Protein AF-A0A7C1EL56-F1 (afdb_monomer)

Mean predicted aligned error: 4.43 Å

Secondary structure (DSSP, 8-state):
----HHHHHHHHHHHHHHHHHHHHTT--HHHHHHHHHHHHHHHHHHHHHHHH-

Sequence (53 aa):
GEGSITGTIIGAFVMSVLTNGLRILSVPQEWQTVVTGTILVLAVYMDLIRRRA

Foldseek 3Di:
DPQDPVNVVVVVVVVVCLV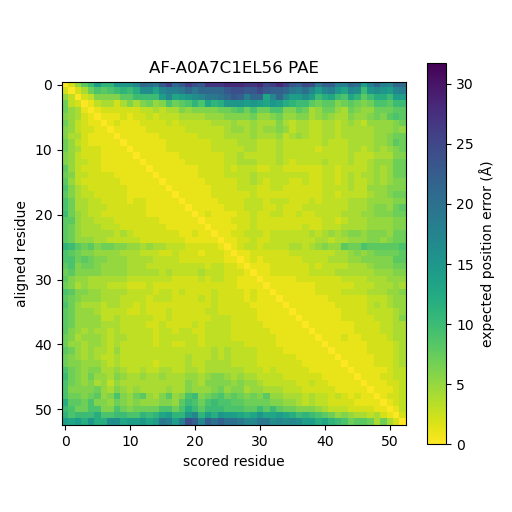VVCVVVVPDPVVSVVVVVVVVVVVVVVVVVVVVD

Solvent-accessible surface area (backbone atoms only — not comparable to full-atom values): 3122 Å² total; per-residue (Å²): 137,87,67,51,73,67,55,49,50,52,52,54,48,53,54,50,52,50,56,51,48,42,54,75,68,65,54,56,69,76,56,51,54,53,54,52,51,51,52,50,52,52,52,52,51,52,49,55,53,60,76,73,106

Radius of gyration: 12.94 Å; Cα contacts (8 Å, |Δi|>4): 6; chains: 1; bounding box: 31×19×31 Å

pLDDT: mean 89.55, std 9.35, range [45.78, 96.44]

Structure (mmCIF, N/CA/C/O backbone):
data_AF-A0A7C1EL56-F1
#
_entry.id   AF-A0A7C1EL56-F1
#
loop_
_atom_site.group_PDB
_atom_site.id
_atom_site.type_symbol
_atom_site.label_atom_id
_atom_site.label_alt_id
_atom_site.label_comp_id
_atom_site.label_asym_id
_atom_site.label_entity_id
_atom_site.label_seq_id
_atom_site.pdbx_PDB_ins_code
_atom_site.Cartn_x
_atom_site.Cartn_y
_atom_site.Cartn_z
_atom_site.occupancy
_atom_site.B_iso_or_equiv
_atom_site.auth_seq_id
_atom_site.auth_comp_id
_atom_site.auth_asym_id
_atom_site.auth_atom_id
_atom_site.pdbx_PDB_model_num
ATOM 1 N N . GLY A 1 1 ? -12.698 8.381 9.061 1.00 45.78 1 GLY A N 1
ATOM 2 C CA . GLY A 1 1 ? -11.279 8.543 9.420 1.00 45.78 1 GLY A CA 1
ATOM 3 C C . GLY A 1 1 ? -11.006 7.900 10.761 1.00 45.78 1 GLY A C 1
ATOM 4 O O . GLY A 1 1 ? -10.645 8.599 11.688 1.00 45.78 1 GLY A O 1
ATOM 5 N N . GLU A 1 2 ? -11.180 6.580 10.845 1.00 61.34 2 GLU A N 1
ATOM 6 C CA . GLU A 1 2 ? -10.945 5.761 12.050 1.00 61.34 2 GLU A CA 1
ATOM 7 C C . GLU A 1 2 ? -9.702 4.871 11.863 1.00 61.34 2 GLU A C 1
ATOM 9 O O . GLU A 1 2 ? -9.642 3.733 12.320 1.00 61.34 2 GLU A O 1
ATOM 14 N N . GLY A 1 3 ? -8.721 5.347 11.093 1.00 66.44 3 GLY A N 1
ATOM 15 C CA . GLY A 1 3 ? -7.429 4.680 10.985 1.00 66.44 3 GLY A CA 1
ATOM 16 C C . GLY A 1 3 ? -6.574 5.096 12.171 1.00 66.44 3 GLY A C 1
ATOM 17 O O . GLY A 1 3 ? -6.332 6.290 12.351 1.00 66.44 3 GLY A O 1
ATOM 18 N N . SER A 1 4 ? -6.112 4.142 12.981 1.00 83.31 4 SER A N 1
ATOM 19 C CA . SER A 1 4 ? -5.099 4.441 13.994 1.00 83.31 4 SER A CA 1
ATOM 20 C C . SER A 1 4 ? -3.859 5.036 13.317 1.00 83.31 4 SER A C 1
ATOM 22 O O . SER A 1 4 ? -3.545 4.701 12.172 1.00 83.31 4 SER A O 1
ATOM 24 N N . ILE A 1 5 ? -3.137 5.916 14.018 1.00 87.50 5 ILE A N 1
ATOM 25 C CA . ILE A 1 5 ? -1.894 6.525 13.510 1.00 87.50 5 ILE A CA 1
ATOM 26 C C . ILE A 1 5 ? -0.948 5.432 12.985 1.00 87.50 5 ILE A C 1
ATOM 28 O O . ILE A 1 5 ? -0.418 5.539 11.882 1.00 87.50 5 ILE A O 1
ATOM 32 N N . THR A 1 6 ? -0.833 4.328 13.725 1.00 86.94 6 THR A N 1
ATOM 33 C CA . THR A 1 6 ? -0.046 3.151 13.343 1.00 86.94 6 THR A CA 1
ATOM 34 C C . THR A 1 6 ? -0.535 2.509 12.043 1.00 86.94 6 THR A C 1
ATOM 36 O O . THR A 1 6 ? 0.278 2.194 11.178 1.00 86.94 6 THR A O 1
ATOM 39 N N . GLY A 1 7 ? -1.850 2.349 11.863 1.00 85.88 7 GLY A N 1
ATOM 40 C CA . GLY A 1 7 ? -2.424 1.795 10.634 1.00 85.88 7 GLY A CA 1
ATOM 41 C C . GLY A 1 7 ? -2.142 2.665 9.408 1.00 85.88 7 GLY A C 1
ATOM 42 O O . GLY A 1 7 ? -1.781 2.146 8.353 1.00 85.88 7 GLY A O 1
ATOM 43 N N . THR A 1 8 ? -2.218 3.989 9.560 1.00 89.19 8 THR A N 1
ATOM 44 C CA . THR A 1 8 ? -1.899 4.941 8.485 1.00 89.19 8 THR A CA 1
ATOM 45 C C . THR A 1 8 ? -0.418 4.906 8.114 1.00 89.19 8 THR A C 1
ATOM 47 O O . THR A 1 8 ? -0.092 4.906 6.929 1.00 89.19 8 THR A O 1
ATOM 50 N N . ILE A 1 9 ? 0.484 4.822 9.099 1.00 92.94 9 ILE A N 1
ATOM 51 C CA . ILE A 1 9 ? 1.930 4.709 8.853 1.00 92.94 9 ILE A CA 1
ATOM 52 C C . ILE A 1 9 ? 2.247 3.428 8.077 1.00 92.94 9 ILE A C 1
ATOM 54 O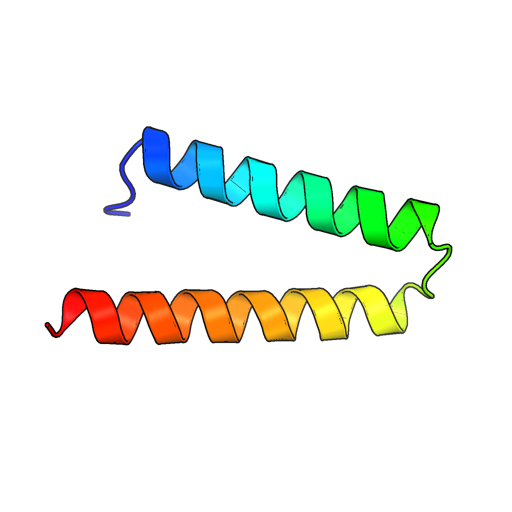 O . ILE A 1 9 ? 2.976 3.478 7.088 1.00 92.94 9 ILE A O 1
ATOM 58 N N . ILE A 1 10 ? 1.668 2.292 8.480 1.00 90.88 10 ILE A N 1
ATOM 59 C CA . ILE A 1 10 ? 1.862 1.016 7.778 1.00 90.88 10 ILE A CA 1
ATOM 60 C C . ILE A 1 10 ? 1.310 1.102 6.351 1.00 90.88 10 ILE A C 1
ATOM 62 O O . ILE A 1 10 ? 1.992 0.706 5.410 1.00 90.88 10 ILE A O 1
ATOM 66 N N . GLY A 1 11 ? 0.114 1.669 6.167 1.00 89.38 11 GLY A N 1
ATOM 67 C CA . GLY A 1 11 ? -0.471 1.866 4.840 1.00 89.38 11 GLY A CA 1
ATOM 68 C C . GLY A 1 11 ? 0.407 2.736 3.937 1.00 89.38 11 GLY A C 1
ATOM 69 O O . GLY A 1 11 ? 0.720 2.345 2.815 1.00 89.38 11 GLY A O 1
ATOM 70 N N . ALA A 1 12 ? 0.875 3.879 4.441 1.00 91.88 12 ALA A N 1
ATOM 71 C CA . ALA A 1 12 ? 1.770 4.771 3.706 1.00 91.88 12 ALA A CA 1
ATOM 72 C C . ALA A 1 12 ? 3.108 4.095 3.362 1.00 91.88 12 ALA A C 1
ATOM 74 O O . ALA A 1 12 ? 3.617 4.255 2.251 1.00 91.88 12 ALA A O 1
ATOM 75 N N . PHE A 1 13 ? 3.654 3.294 4.281 1.00 94.56 13 PHE A N 1
ATOM 76 C CA . PHE A 1 13 ? 4.866 2.516 4.048 1.00 94.56 13 PHE A CA 1
ATOM 77 C C . PHE A 1 13 ? 4.678 1.485 2.930 1.00 94.56 13 PHE A C 1
ATOM 79 O O . PHE A 1 13 ? 5.481 1.446 2.000 1.00 94.56 13 PHE A O 1
ATOM 86 N N . VAL A 1 14 ? 3.591 0.708 2.962 1.00 92.44 14 VAL A N 1
ATOM 87 C CA . VAL A 1 14 ? 3.270 -0.275 1.914 1.00 92.44 14 VAL A CA 1
ATOM 88 C C . VAL A 1 14 ? 3.143 0.402 0.548 1.00 92.44 14 VAL A C 1
ATOM 90 O O . VAL A 1 14 ? 3.731 -0.070 -0.424 1.00 92.44 14 VAL A O 1
ATOM 93 N N . MET A 1 15 ? 2.446 1.539 0.471 1.00 92.19 15 MET A N 1
ATOM 94 C CA . MET A 1 15 ? 2.294 2.293 -0.780 1.00 92.19 15 MET A CA 1
ATOM 95 C C . MET A 1 15 ? 3.636 2.829 -1.303 1.00 92.19 15 MET A C 1
ATOM 97 O O . MET A 1 15 ? 3.905 2.776 -2.506 1.00 92.19 15 MET A O 1
ATOM 101 N N . SER A 1 16 ? 4.507 3.307 -0.410 1.00 93.94 16 SER A N 1
ATOM 102 C CA . SER A 1 16 ? 5.854 3.763 -0.769 1.00 93.94 16 SER A CA 1
ATOM 103 C C . SER A 1 16 ? 6.723 2.612 -1.283 1.00 93.94 16 SER A C 1
ATOM 105 O O . SER A 1 16 ? 7.367 2.737 -2.323 1.00 93.94 16 SER A O 1
ATOM 107 N N . VAL A 1 17 ? 6.711 1.454 -0.618 1.00 95.12 17 VAL A N 1
ATOM 108 C CA . VAL A 1 17 ? 7.471 0.276 -1.066 1.00 95.12 17 VAL A CA 1
ATOM 109 C C . VAL A 1 17 ? 6.959 -0.223 -2.414 1.00 95.12 17 VAL A C 1
ATOM 111 O O . VAL A 1 17 ? 7.766 -0.511 -3.294 1.00 95.12 17 VAL A O 1
ATOM 114 N N . LEU A 1 18 ? 5.639 -0.267 -2.613 1.00 93.94 18 LEU A N 1
ATOM 115 C CA . LEU A 1 18 ? 5.034 -0.689 -3.873 1.00 93.94 18 LEU A CA 1
ATOM 116 C C . LEU A 1 18 ? 5.488 0.196 -5.040 1.00 93.94 18 LEU A C 1
ATOM 118 O O . LEU A 1 18 ? 6.004 -0.300 -6.038 1.00 93.94 18 LEU A O 1
ATOM 122 N N . THR A 1 19 ? 5.326 1.512 -4.904 1.00 92.12 19 THR A N 1
ATOM 123 C CA . THR A 1 19 ? 5.672 2.472 -5.964 1.00 92.12 19 THR A CA 1
ATOM 124 C C . THR A 1 19 ? 7.168 2.455 -6.276 1.00 92.12 19 THR A C 1
ATOM 126 O O . THR A 1 19 ? 7.560 2.438 -7.443 1.00 92.12 19 THR A O 1
ATOM 129 N N . ASN A 1 20 ? 8.022 2.371 -5.253 1.00 95.38 20 ASN A N 1
ATOM 130 C CA . ASN A 1 20 ? 9.465 2.254 -5.446 1.00 95.38 20 ASN A CA 1
ATOM 131 C C . ASN A 1 20 ? 9.870 0.915 -6.077 1.00 95.38 20 ASN A C 1
ATOM 133 O O . ASN A 1 20 ? 10.712 0.904 -6.972 1.00 95.38 20 ASN A O 1
ATOM 137 N N . GLY A 1 21 ? 9.264 -0.195 -5.653 1.00 94.94 21 GLY A N 1
ATOM 138 C CA . GLY A 1 21 ? 9.536 -1.525 -6.193 1.00 94.94 21 GLY A CA 1
ATOM 139 C C . GLY A 1 21 ? 9.164 -1.630 -7.669 1.00 94.94 21 GLY A C 1
ATOM 140 O O . GLY A 1 21 ? 9.996 -2.028 -8.479 1.00 94.94 21 GLY A O 1
ATOM 141 N N . LEU A 1 22 ? 7.960 -1.188 -8.043 1.00 94.94 22 LEU A N 1
ATOM 142 C CA . LEU A 1 22 ? 7.520 -1.169 -9.443 1.00 94.94 22 LEU A CA 1
ATOM 143 C C . LEU A 1 22 ? 8.430 -0.300 -10.321 1.00 94.94 22 LEU A C 1
ATOM 145 O O . LEU A 1 22 ? 8.748 -0.679 -11.448 1.00 94.94 22 LEU A O 1
ATOM 149 N N . ARG A 1 23 ? 8.902 0.831 -9.785 1.00 94.06 23 ARG A N 1
ATOM 150 C CA . ARG A 1 23 ? 9.851 1.711 -10.472 1.00 94.06 23 ARG A CA 1
ATOM 151 C C . ARG A 1 23 ? 11.211 1.046 -10.690 1.00 94.06 23 ARG A C 1
ATOM 153 O O . ARG A 1 23 ? 11.747 1.137 -11.787 1.00 94.06 23 ARG A O 1
ATOM 160 N N . ILE A 1 24 ? 11.765 0.370 -9.679 1.00 96.38 24 ILE A N 1
ATOM 161 C CA . ILE A 1 24 ? 13.049 -0.351 -9.795 1.00 96.38 24 ILE A CA 1
ATOM 162 C C . ILE A 1 24 ? 12.932 -1.507 -10.795 1.00 96.38 24 ILE A C 1
ATOM 164 O O . ILE A 1 24 ? 13.838 -1.733 -11.593 1.00 96.38 24 ILE A O 1
ATOM 168 N N . LEU A 1 25 ? 11.788 -2.190 -10.806 1.00 96.44 25 LEU A N 1
ATOM 169 C CA . LEU A 1 25 ? 11.467 -3.241 -11.772 1.00 96.44 25 LEU A CA 1
ATOM 170 C C . LEU A 1 25 ? 11.187 -2.706 -13.187 1.00 96.44 25 LEU A C 1
ATOM 172 O O . LEU A 1 25 ? 10.890 -3.493 -14.081 1.00 96.44 25 LEU A O 1
ATOM 176 N N . SER A 1 26 ? 11.288 -1.388 -13.404 1.00 94.88 26 SER A N 1
ATOM 177 C CA . SER A 1 26 ? 11.044 -0.728 -14.693 1.00 94.88 26 SER A CA 1
ATOM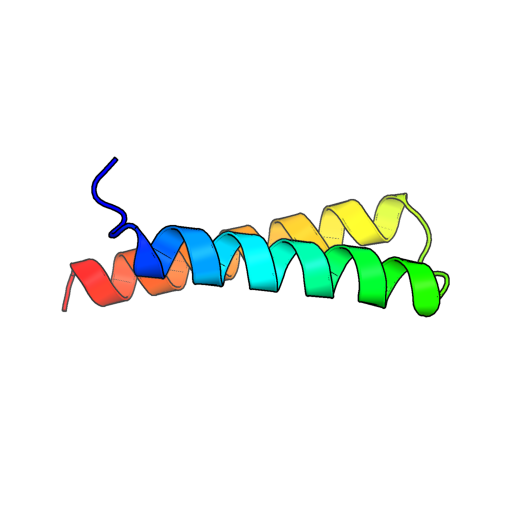 178 C C . SER A 1 26 ? 9.676 -1.077 -15.294 1.00 94.88 26 SER A C 1
ATOM 180 O O . SER A 1 26 ? 9.527 -1.205 -16.508 1.00 94.88 26 SER A O 1
ATOM 182 N N . VAL A 1 27 ? 8.665 -1.242 -14.434 1.00 94.56 27 VAL A N 1
ATOM 183 C CA . VAL A 1 27 ? 7.295 -1.540 -14.863 1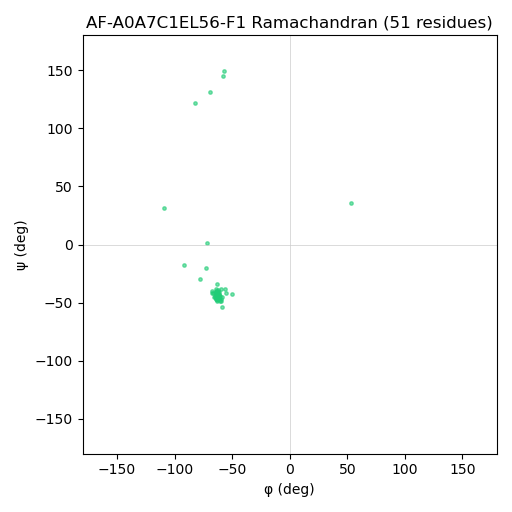.00 94.56 27 VAL A CA 1
ATOM 184 C C . VAL A 1 27 ? 6.709 -0.302 -15.553 1.00 94.56 27 VAL A C 1
ATOM 186 O O . VAL A 1 27 ? 6.774 0.790 -14.976 1.00 94.56 27 VAL A O 1
ATOM 189 N N . PRO A 1 28 ? 6.104 -0.435 -16.748 1.00 94.62 28 PRO A N 1
ATOM 190 C CA . PRO A 1 28 ? 5.498 0.701 -17.437 1.00 94.62 28 PRO A CA 1
ATOM 191 C C . PRO A 1 28 ? 4.409 1.376 -16.594 1.00 94.62 28 PRO A C 1
ATOM 193 O O . PRO A 1 28 ? 3.683 0.710 -15.851 1.00 94.62 28 PRO A O 1
ATOM 196 N N . GLN A 1 29 ? 4.291 2.701 -16.707 1.00 91.06 29 GLN A N 1
ATOM 197 C CA . GLN A 1 29 ? 3.407 3.534 -15.880 1.00 91.06 29 GLN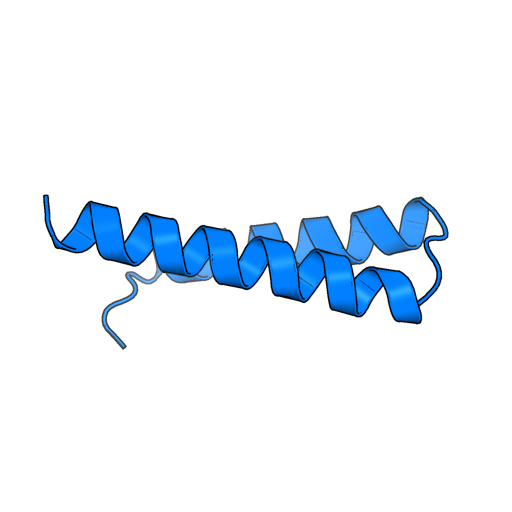 A CA 1
ATOM 198 C C . GLN A 1 29 ? 1.946 3.055 -15.934 1.00 91.06 29 GLN A C 1
ATOM 200 O O . GLN A 1 29 ? 1.280 2.975 -14.903 1.00 91.06 29 GLN A O 1
ATOM 205 N N . GLU A 1 30 ? 1.467 2.678 -17.119 1.00 92.44 30 GLU A N 1
ATOM 206 C CA . GLU A 1 30 ? 0.126 2.139 -17.341 1.00 92.44 30 GLU A CA 1
ATOM 207 C C . GLU A 1 30 ? -0.166 0.901 -16.477 1.00 92.44 30 GLU A C 1
ATOM 209 O O . GLU A 1 30 ? -1.252 0.775 -15.909 1.00 92.44 30 GLU A O 1
ATOM 214 N N . TRP A 1 31 ? 0.825 0.026 -16.287 1.00 94.75 31 TRP A N 1
ATOM 215 C CA . TRP A 1 31 ? 0.703 -1.158 -15.439 1.00 94.75 31 TRP A CA 1
ATOM 216 C C . TRP A 1 31 ? 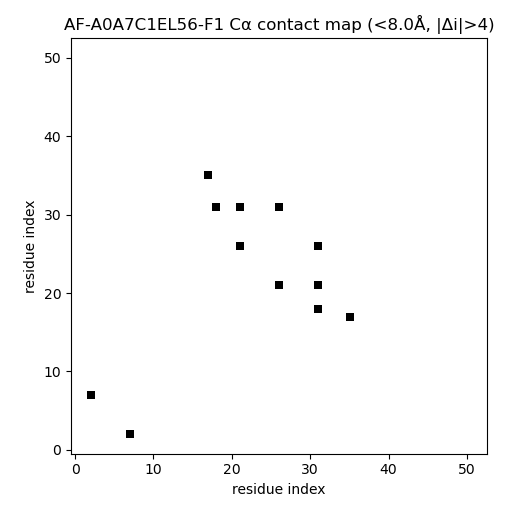0.808 -0.822 -13.952 1.00 94.75 31 TRP A C 1
ATOM 218 O O . TRP A 1 31 ? 0.162 -1.476 -13.133 1.00 94.75 31 TRP A O 1
ATOM 228 N N . GLN A 1 32 ? 1.552 0.224 -13.581 1.00 94.56 32 GLN A N 1
ATOM 229 C CA . GLN A 1 32 ? 1.647 0.657 -12.183 1.00 94.56 32 GLN A CA 1
ATOM 230 C C . GLN A 1 32 ? 0.284 1.082 -11.630 1.00 94.56 32 GLN A C 1
ATOM 232 O O . GLN A 1 32 ? -0.060 0.720 -10.502 1.00 94.56 32 GLN A O 1
ATOM 237 N N . THR A 1 33 ? -0.521 1.796 -12.423 1.00 93.38 33 THR A N 1
ATOM 238 C CA . THR A 1 33 ? -1.881 2.197 -12.031 1.00 93.38 33 THR A CA 1
ATOM 239 C C . THR A 1 33 ? -2.785 0.984 -11.816 1.00 93.38 33 THR A C 1
ATOM 241 O O . THR A 1 33 ? -3.498 0.928 -10.814 1.00 93.38 33 THR A O 1
ATOM 244 N N . VAL A 1 34 ? -2.715 -0.018 -12.699 1.00 95.25 34 VAL A N 1
ATOM 245 C CA . VAL A 1 34 ? -3.512 -1.252 -12.587 1.00 95.25 34 VAL A CA 1
ATOM 246 C C . VAL A 1 34 ? -3.131 -2.047 -11.338 1.00 95.25 34 VAL A C 1
ATOM 248 O O . VAL A 1 34 ? -4.008 -2.446 -10.569 1.00 95.25 34 VAL A O 1
ATOM 251 N N . VAL A 1 35 ? -1.832 -2.242 -11.093 1.00 93.75 35 VAL A N 1
ATOM 252 C CA . VAL A 1 35 ? -1.333 -2.974 -9.917 1.00 93.75 35 VAL A CA 1
ATOM 253 C C . VAL A 1 35 ? -1.714 -2.252 -8.628 1.00 93.75 35 VAL A C 1
ATOM 255 O O . VAL A 1 35 ? -2.249 -2.868 -7.707 1.00 93.75 35 VAL 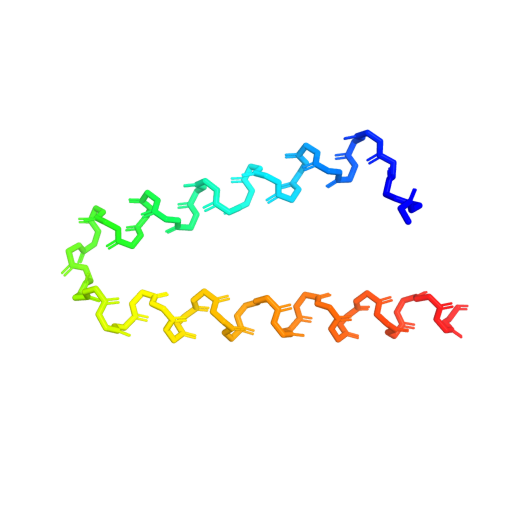A O 1
ATOM 258 N N . THR A 1 36 ? -1.501 -0.937 -8.581 1.00 92.75 36 THR A N 1
ATOM 259 C CA . THR A 1 36 ? -1.843 -0.117 -7.413 1.00 92.75 36 THR A CA 1
ATOM 260 C C . THR A 1 36 ? -3.342 -0.169 -7.129 1.00 92.75 36 THR A C 1
ATOM 262 O O . THR A 1 36 ? -3.737 -0.417 -5.992 1.00 92.75 36 THR A O 1
ATOM 265 N N . GLY A 1 37 ? -4.184 -0.007 -8.154 1.00 93.81 37 GLY A N 1
ATOM 266 C CA . GLY A 1 37 ? -5.639 -0.093 -8.018 1.00 93.81 37 GLY A CA 1
ATOM 267 C C . GLY A 1 37 ? -6.104 -1.469 -7.542 1.00 93.81 37 GLY A C 1
ATOM 268 O O . GLY A 1 37 ? -6.922 -1.558 -6.629 1.00 93.81 37 GLY A O 1
ATOM 269 N N . THR A 1 38 ? -5.528 -2.541 -8.089 1.00 95.81 38 THR A N 1
ATOM 270 C CA . THR A 1 38 ? -5.846 -3.922 -7.691 1.00 95.81 38 THR A CA 1
ATOM 271 C C . THR A 1 38 ? -5.529 -4.161 -6.217 1.00 95.81 38 THR A C 1
ATOM 273 O O . THR A 1 38 ? -6.376 -4.650 -5.470 1.00 95.81 38 THR A O 1
ATOM 276 N N . ILE A 1 39 ? -4.335 -3.767 -5.768 1.00 93.19 39 ILE A N 1
ATOM 277 C CA . ILE A 1 39 ? -3.920 -3.918 -4.368 1.00 93.19 39 ILE A CA 1
ATOM 278 C C . ILE A 1 39 ? -4.807 -3.091 -3.441 1.00 93.19 39 ILE A C 1
ATOM 280 O O . ILE A 1 39 ? -5.191 -3.576 -2.381 1.00 93.19 39 ILE A O 1
ATOM 284 N N . LEU A 1 40 ? -5.169 -1.871 -3.838 1.00 92.81 40 LEU A N 1
ATOM 285 C CA . LEU A 1 40 ? -6.018 -0.994 -3.036 1.00 92.81 40 LEU A CA 1
ATOM 286 C C . LEU A 1 40 ? -7.424 -1.587 -2.870 1.00 92.81 40 LEU A C 1
ATOM 288 O O . LEU A 1 40 ? -7.932 -1.646 -1.751 1.00 92.81 40 LEU A O 1
ATOM 292 N N . VAL A 1 41 ? -8.020 -2.108 -3.948 1.00 94.75 41 VAL A N 1
ATOM 293 C CA . VAL A 1 41 ? -9.311 -2.813 -3.891 1.00 94.75 41 VAL A CA 1
ATOM 294 C C . VAL A 1 41 ? -9.232 -4.025 -2.966 1.00 94.75 41 VAL A C 1
ATOM 296 O O . VAL A 1 41 ? -10.092 -4.180 -2.102 1.00 94.75 41 VAL A O 1
ATOM 299 N N . LEU A 1 42 ? -8.192 -4.856 -3.095 1.00 94.31 42 LEU A N 1
ATOM 300 C CA . LEU A 1 42 ? -7.992 -6.015 -2.222 1.00 94.31 42 LEU A CA 1
ATOM 301 C C . LEU A 1 42 ? -7.820 -5.603 -0.756 1.00 94.31 42 LEU A C 1
ATOM 303 O O . LEU A 1 42 ? -8.426 -6.209 0.125 1.00 94.31 42 LEU A O 1
ATOM 307 N N . ALA A 1 43 ? -7.038 -4.558 -0.486 1.00 89.19 43 ALA A N 1
ATOM 308 C CA . ALA A 1 43 ? -6.816 -4.050 0.861 1.00 89.19 43 ALA A CA 1
ATOM 309 C C . ALA A 1 43 ? -8.123 -3.564 1.503 1.00 89.19 43 ALA A C 1
ATOM 311 O O . ALA A 1 43 ? -8.422 -3.934 2.636 1.00 89.19 43 ALA A O 1
ATOM 312 N N . VAL A 1 44 ? -8.933 -2.797 0.766 1.00 89.38 44 VAL A N 1
ATOM 313 C CA . VAL A 1 44 ? -10.241 -2.313 1.237 1.00 89.38 44 VAL A CA 1
ATOM 314 C C . VAL A 1 44 ? -11.232 -3.462 1.406 1.00 89.38 44 VAL A C 1
ATOM 316 O O . VAL A 1 44 ? -11.975 -3.491 2.383 1.00 89.38 44 VAL A O 1
ATOM 319 N N . TYR A 1 45 ? -11.238 -4.431 0.491 1.00 93.00 45 TYR A N 1
ATOM 320 C CA . TYR A 1 45 ? -12.101 -5.605 0.590 1.00 93.00 45 TYR A CA 1
ATOM 321 C C . TYR A 1 45 ? -11.788 -6.432 1.844 1.00 93.00 45 TYR A C 1
ATOM 323 O O . TYR A 1 45 ? -12.692 -6.792 2.599 1.00 93.00 45 TYR A O 1
ATOM 331 N N . MET A 1 46 ? -10.502 -6.667 2.111 1.00 89.75 46 MET A N 1
ATOM 332 C CA . MET A 1 46 ? -10.043 -7.343 3.325 1.00 89.75 46 MET A CA 1
ATOM 333 C C . MET A 1 46 ? -10.379 -6.542 4.589 1.00 89.75 46 MET A C 1
ATOM 335 O O . MET A 1 46 ? -10.809 -7.133 5.580 1.00 89.75 46 MET A 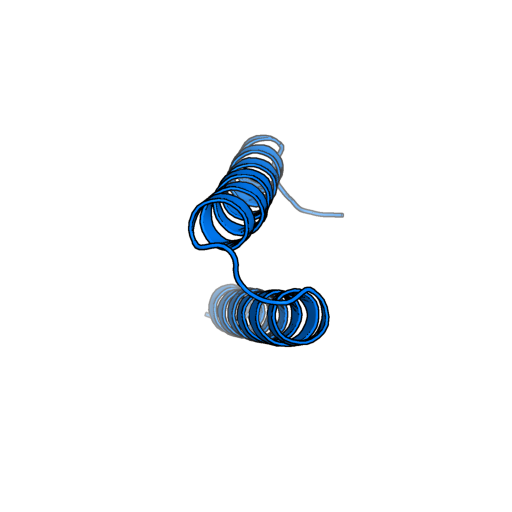O 1
ATOM 339 N N . ASP A 1 47 ? -10.227 -5.213 4.558 1.00 87.31 47 ASP A N 1
ATOM 340 C CA . ASP A 1 47 ? -10.616 -4.333 5.669 1.00 87.31 47 ASP A CA 1
ATOM 341 C C . ASP A 1 47 ? -12.126 -4.417 5.941 1.00 87.31 47 ASP A C 1
ATOM 343 O O . ASP A 1 47 ? -12.547 -4.534 7.090 1.00 87.31 47 ASP A O 1
ATOM 347 N N . LEU A 1 48 ? -12.955 -4.464 4.892 1.00 89.19 48 LEU A N 1
ATOM 348 C CA . LEU A 1 48 ? -14.405 -4.601 5.016 1.00 89.19 48 LEU A CA 1
ATOM 349 C C . LEU A 1 48 ? -14.815 -5.940 5.642 1.00 89.19 48 LEU A C 1
ATOM 351 O O . LEU A 1 48 ? -15.709 -5.962 6.486 1.00 89.19 48 LEU A O 1
ATOM 355 N N . ILE A 1 49 ? -14.172 -7.045 5.251 1.00 92.69 49 ILE A N 1
ATOM 356 C CA . ILE A 1 49 ? -14.410 -8.357 5.873 1.00 92.69 49 ILE A CA 1
ATOM 357 C C . ILE A 1 49 ? -13.992 -8.319 7.341 1.00 92.69 49 ILE A C 1
ATOM 359 O O . ILE A 1 49 ? -14.754 -8.746 8.203 1.00 92.69 49 ILE A O 1
ATOM 363 N N . ARG A 1 50 ? -12.806 -7.775 7.634 1.00 88.25 50 ARG A N 1
ATOM 364 C CA . ARG A 1 50 ? -12.271 -7.709 8.997 1.00 88.25 50 ARG A CA 1
ATOM 365 C C . ARG A 1 50 ? -13.128 -6.852 9.926 1.00 88.25 50 ARG A C 1
ATOM 367 O O . ARG A 1 50 ? -13.229 -7.185 11.092 1.00 88.25 50 ARG A O 1
ATOM 374 N N . ARG A 1 51 ? -13.748 -5.780 9.426 1.00 85.06 51 ARG A N 1
ATOM 375 C CA . ARG A 1 51 ? -14.683 -4.943 10.202 1.00 85.06 51 ARG A CA 1
ATOM 376 C C . ARG A 1 51 ? -16.035 -5.611 10.467 1.00 85.06 51 ARG A C 1
ATOM 378 O O . ARG A 1 51 ? -16.771 -5.140 11.326 1.00 85.06 51 ARG A O 1
ATOM 385 N N . ARG A 1 52 ? -16.404 -6.626 9.679 1.00 80.88 52 ARG A N 1
ATOM 386 C CA . ARG A 1 52 ? -17.664 -7.375 9.826 1.00 80.88 52 ARG A CA 1
ATOM 387 C C . ARG A 1 52 ? -17.533 -8.613 10.718 1.00 80.88 52 ARG A C 1
ATOM 389 O O . ARG A 1 52 ? -18.567 -9.137 11.123 1.00 80.88 52 ARG A O 1
ATOM 396 N N . ALA A 1 53 ? -16.311 -9.087 10.951 1.00 66.88 53 ALA A N 1
ATOM 397 C CA . ALA A 1 53 ? -15.985 -10.173 11.874 1.00 66.88 53 ALA A CA 1
ATOM 398 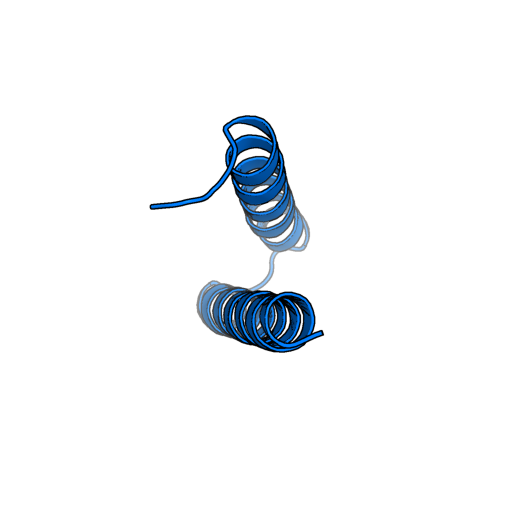C C . ALA A 1 53 ? -15.760 -9.623 13.287 1.00 66.88 53 ALA A C 1
ATOM 400 O O . ALA A 1 53 ? -16.125 -10.339 14.243 1.00 66.88 53 ALA A O 1
#